Protein AF-A0A7C2FM43-F1 (afdb_monomer_lite)

pLDDT: mean 83.29, std 11.39, range [51.34, 96.69]

Structure (mmCIF, N/CA/C/O backbone):
data_AF-A0A7C2FM43-F1
#
_entry.id   AF-A0A7C2FM43-F1
#
loop_
_atom_site.group_PDB
_atom_site.id
_atom_site.type_symbol
_atom_site.label_atom_id
_atom_site.label_alt_id
_atom_site.label_comp_id
_atom_site.label_asym_id
_atom_site.label_entity_id
_atom_site.label_seq_id
_atom_site.pdbx_PDB_ins_code
_atom_site.Cartn_x
_atom_site.Cartn_y
_atom_site.Cartn_z
_atom_site.occupancy
_atom_site.B_iso_or_equiv
_atom_site.auth_seq_id
_atom_site.auth_comp_id
_atom_site.auth_asym_id
_atom_site.auth_atom_id
_atom_site.pdbx_PDB_model_num
ATOM 1 N N . VAL A 1 1 ? -23.072 4.360 20.939 1.00 60.12 1 VAL A N 1
ATOM 2 C CA . VAL A 1 1 ? -23.262 2.930 20.571 1.00 60.12 1 VAL A CA 1
ATOM 3 C C . VAL A 1 1 ? -22.678 2.559 19.194 1.00 60.12 1 VAL A C 1
ATOM 5 O O . VAL A 1 1 ? -22.007 1.542 19.118 1.00 60.12 1 VAL A O 1
ATOM 8 N N . ARG A 1 2 ? -22.824 3.358 18.116 1.00 63.25 2 ARG A N 1
ATOM 9 C CA . ARG A 1 2 ? -22.265 3.015 16.777 1.00 63.25 2 ARG A CA 1
ATOM 10 C C . ARG A 1 2 ? -20.725 3.007 16.680 1.00 63.25 2 ARG A C 1
ATOM 12 O O . ARG A 1 2 ? -20.172 2.128 16.032 1.00 63.25 2 ARG A O 1
ATOM 19 N N . LEU A 1 3 ? -20.042 3.930 17.362 1.00 73.12 3 LEU A N 1
ATOM 20 C CA . LEU A 1 3 ? -18.570 4.032 17.364 1.00 73.12 3 LEU A CA 1
ATOM 21 C C . LEU A 1 3 ? -17.876 2.834 18.031 1.00 73.12 3 LEU A C 1
ATOM 23 O O . LEU A 1 3 ? -16.838 2.388 17.560 1.00 73.12 3 LEU A O 1
ATOM 27 N N . ALA A 1 4 ? -18.473 2.280 19.090 1.00 75.81 4 ALA A N 1
ATOM 28 C CA . ALA A 1 4 ? -17.929 1.111 19.781 1.00 75.81 4 ALA A CA 1
ATOM 29 C C . ALA A 1 4 ? -17.908 -0.122 18.868 1.00 75.81 4 ALA A C 1
ATOM 31 O O . ALA A 1 4 ? -16.908 -0.822 18.809 1.00 75.81 4 ALA A O 1
ATOM 32 N N . LYS A 1 5 ? -18.980 -0.330 18.091 1.00 78.19 5 LYS A N 1
ATOM 33 C CA . LYS A 1 5 ? -19.084 -1.449 17.148 1.00 78.19 5 LYS A CA 1
ATOM 34 C C . LYS A 1 5 ? -18.085 -1.330 15.991 1.00 78.19 5 LYS A C 1
ATOM 36 O O . LYS A 1 5 ? -17.531 -2.328 15.560 1.00 78.19 5 LYS A O 1
ATOM 41 N N . PHE A 1 6 ? -17.835 -0.107 15.516 1.00 79.88 6 PHE A N 1
ATOM 42 C CA . PHE A 1 6 ? -16.822 0.160 14.491 1.00 79.88 6 PHE A CA 1
ATOM 43 C C . PHE A 1 6 ? -15.395 -0.067 15.008 1.00 79.88 6 PHE A C 1
ATOM 45 O O . PHE A 1 6 ? -14.581 -0.674 14.321 1.00 79.88 6 PHE A O 1
ATOM 52 N N . ASN A 1 7 ? -15.101 0.379 16.232 1.00 79.69 7 ASN A N 1
ATOM 53 C CA . ASN A 1 7 ? -13.806 0.129 16.860 1.00 79.69 7 ASN A CA 1
ATOM 54 C C . ASN A 1 7 ? -13.567 -1.365 17.105 1.00 79.69 7 ASN A C 1
ATOM 56 O O . ASN A 1 7 ? -12.476 -1.836 16.820 1.00 79.69 7 ASN A O 1
ATOM 60 N N . ASP A 1 8 ? -14.571 -2.106 17.581 1.00 82.62 8 ASP A N 1
ATOM 61 C CA . ASP A 1 8 ? -14.469 -3.552 17.831 1.00 82.62 8 ASP A CA 1
ATOM 62 C C . ASP A 1 8 ? -14.221 -4.343 16.532 1.00 82.62 8 ASP A C 1
ATOM 64 O O . ASP A 1 8 ? -13.382 -5.243 16.471 1.00 82.62 8 ASP A O 1
ATOM 68 N N . GLU A 1 9 ? -14.878 -3.925 15.448 1.00 83.25 9 GLU A N 1
ATOM 69 C CA . GLU A 1 9 ? -14.663 -4.468 14.106 1.00 83.25 9 GLU A CA 1
ATOM 70 C C . GLU A 1 9 ? -13.234 -4.204 13.604 1.00 83.25 9 GLU A C 1
ATOM 72 O O . GLU A 1 9 ? -12.573 -5.107 13.092 1.00 83.25 9 GLU A O 1
ATOM 77 N N . LEU A 1 10 ? -12.720 -2.983 13.783 1.00 82.12 10 LEU A N 1
ATOM 78 C CA . LEU A 1 10 ? -11.334 -2.652 13.443 1.00 82.12 10 LEU A CA 1
ATOM 79 C C . LEU A 1 10 ? -10.322 -3.407 14.307 1.00 82.12 10 LEU A C 1
ATOM 81 O O . LEU A 1 10 ? -9.249 -3.761 13.820 1.00 82.12 10 LEU A O 1
ATOM 85 N N . ASP A 1 11 ? -10.648 -3.687 15.563 1.00 81.12 11 ASP A N 1
ATOM 86 C CA . ASP A 1 11 ? -9.752 -4.401 16.467 1.00 81.12 11 ASP A CA 1
ATOM 87 C C . ASP A 1 11 ? -9.656 -5.897 16.127 1.00 81.12 11 ASP A C 1
ATOM 89 O O . ASP A 1 11 ? -8.586 -6.494 16.279 1.00 81.12 11 ASP A O 1
ATOM 93 N N . ARG A 1 12 ? -10.742 -6.494 15.613 1.00 83.38 12 ARG A N 1
ATOM 94 C CA . ARG A 1 12 ? -10.770 -7.889 15.136 1.00 83.38 12 ARG A CA 1
ATOM 95 C C . ARG A 1 12 ? -10.252 -8.045 13.705 1.00 83.38 12 ARG A C 1
ATOM 97 O O . ARG A 1 12 ? -9.470 -8.954 13.443 1.00 83.38 12 ARG A O 1
ATOM 104 N N . ASN A 1 13 ? -10.657 -7.160 12.793 1.00 91.06 13 ASN A N 1
ATOM 105 C CA . ASN A 1 13 ? -10.468 -7.328 11.346 1.00 91.06 13 ASN A CA 1
ATOM 106 C C . ASN A 1 13 ? -9.527 -6.290 10.707 1.00 91.06 13 ASN A C 1
ATOM 108 O O . ASN A 1 13 ? -9.186 -6.409 9.528 1.00 91.06 13 ASN A O 1
ATOM 112 N N . GLY A 1 14 ? -9.038 -5.302 11.465 1.00 88.69 14 GLY A N 1
ATOM 113 C CA . GLY A 1 14 ? -8.168 -4.226 10.967 1.00 88.69 14 GLY A CA 1
ATOM 114 C C . GLY A 1 14 ? -6.897 -4.720 10.280 1.00 88.69 14 GLY A C 1
ATOM 115 O O . GLY A 1 14 ? -6.440 -4.107 9.318 1.00 88.69 14 GLY A O 1
ATOM 116 N N . ALA A 1 15 ? -6.366 -5.869 10.706 1.00 92.94 15 ALA A N 1
ATOM 117 C CA . ALA A 1 15 ? -5.244 -6.514 10.037 1.00 92.94 15 ALA A CA 1
ATOM 118 C C . ALA A 1 15 ? -5.552 -6.897 8.580 1.00 92.94 15 ALA A C 1
ATOM 120 O O . ALA A 1 15 ? -4.779 -6.591 7.672 1.00 92.94 15 ALA A O 1
ATOM 121 N N . GLY A 1 16 ? -6.694 -7.557 8.368 1.00 93.25 16 GLY A N 1
ATOM 122 C CA . GLY A 1 16 ? -7.139 -8.005 7.051 1.00 93.25 16 GLY A CA 1
ATOM 123 C C . GLY A 1 16 ? -7.453 -6.829 6.134 1.00 93.25 16 GLY A C 1
ATOM 124 O O . GLY A 1 16 ? -7.011 -6.816 4.988 1.00 93.25 16 GLY A O 1
ATOM 125 N N . TYR A 1 17 ? -8.126 -5.799 6.659 1.00 91.25 17 TYR A N 1
ATOM 126 C CA . TYR A 1 17 ? -8.409 -4.579 5.900 1.00 91.25 17 TYR A CA 1
ATOM 127 C C . TYR A 1 17 ? -7.129 -3.865 5.451 1.00 91.25 17 TYR A C 1
ATOM 129 O O . TYR A 1 17 ? -7.014 -3.497 4.281 1.00 91.25 17 TYR A O 1
ATOM 137 N N . LEU A 1 18 ? -6.142 -3.717 6.343 1.00 92.56 18 LEU A N 1
ATOM 138 C CA . LEU A 1 18 ? -4.863 -3.093 5.997 1.00 92.56 18 LEU A CA 1
ATOM 139 C C . LEU A 1 18 ? -4.083 -3.907 4.962 1.00 92.56 18 LEU A C 1
ATOM 141 O O . LEU A 1 18 ? -3.554 -3.327 4.019 1.00 92.56 18 LEU A O 1
ATOM 145 N N . LEU A 1 19 ? -4.016 -5.233 5.101 1.00 93.44 19 LEU A N 1
ATOM 146 C CA . LEU A 1 19 ? -3.341 -6.086 4.118 1.00 93.44 19 LEU A CA 1
ATOM 147 C C . LEU A 1 19 ? -4.009 -6.018 2.747 1.00 93.44 19 LEU A C 1
ATOM 149 O O . LEU A 1 19 ? -3.321 -5.852 1.745 1.00 93.44 19 LEU A O 1
ATOM 153 N N . PHE A 1 20 ? -5.340 -6.082 2.699 1.00 92.19 20 PHE A N 1
ATOM 154 C CA . PHE A 1 20 ? -6.095 -5.985 1.453 1.00 92.19 20 PHE A CA 1
ATOM 155 C C . PHE A 1 20 ? -5.809 -4.672 0.716 1.00 92.19 20 PHE A C 1
ATOM 157 O O . PHE A 1 20 ? -5.461 -4.687 -0.464 1.00 92.19 20 PHE A O 1
ATOM 164 N N . MET A 1 21 ? -5.869 -3.541 1.428 1.00 90.44 21 MET A N 1
ATOM 165 C CA . MET A 1 21 ? -5.551 -2.229 0.853 1.00 90.44 21 MET A CA 1
ATOM 166 C C . MET A 1 21 ? -4.083 -2.101 0.423 1.00 90.44 21 MET A C 1
ATOM 168 O O . MET A 1 21 ? -3.786 -1.312 -0.465 1.00 90.44 21 MET A O 1
ATOM 172 N N . ARG A 1 22 ? -3.158 -2.845 1.045 1.00 90.12 22 ARG A N 1
ATOM 173 C CA . ARG A 1 22 ? -1.726 -2.830 0.695 1.00 90.12 22 ARG A CA 1
ATOM 174 C C . ARG A 1 22 ? -1.396 -3.723 -0.498 1.00 90.12 22 ARG A C 1
ATOM 176 O O . ARG A 1 22 ? -0.501 -3.388 -1.264 1.00 90.12 22 ARG A O 1
ATOM 183 N N . PHE A 1 23 ? -2.108 -4.833 -0.667 1.00 89.50 23 PHE A N 1
ATOM 184 C CA . PHE A 1 23 ? -1.923 -5.725 -1.812 1.00 89.50 23 PHE A CA 1
ATOM 185 C C . PHE A 1 23 ? -2.602 -5.212 -3.078 1.00 89.50 23 PHE A C 1
ATOM 187 O O . PHE A 1 23 ? -2.117 -5.480 -4.174 1.00 89.50 23 PHE A O 1
ATOM 194 N N . ILE A 1 24 ? -3.700 -4.466 -2.942 1.00 86.50 24 ILE A N 1
ATOM 195 C CA . ILE A 1 24 ? -4.387 -3.833 -4.065 1.00 86.50 24 ILE A CA 1
ATOM 196 C C . ILE A 1 24 ? -3.864 -2.397 -4.226 1.00 86.50 24 ILE A C 1
ATOM 198 O O . ILE A 1 24 ? -4.243 -1.525 -3.443 1.00 86.50 24 ILE A O 1
ATOM 202 N N . PRO A 1 25 ? -3.054 -2.090 -5.258 1.00 76.06 25 PRO A N 1
ATOM 203 C CA . PRO A 1 25 ? -2.394 -0.791 -5.417 1.00 76.06 25 PRO A CA 1
ATOM 204 C C . PRO A 1 25 ? -3.335 0.310 -5.947 1.00 76.06 25 PRO A C 1
ATOM 206 O O . PRO A 1 25 ? -2.905 1.215 -6.655 1.00 76.06 25 PRO A O 1
ATOM 209 N N . LEU A 1 26 ? -4.634 0.231 -5.643 1.00 84.38 26 LEU A N 1
ATOM 210 C CA . LEU A 1 26 ? -5.623 1.234 -6.050 1.00 84.38 26 LEU A CA 1
ATOM 211 C C . LEU A 1 26 ? -5.560 2.491 -5.180 1.00 84.38 26 LEU A C 1
ATOM 213 O O . LEU A 1 26 ? -5.911 3.576 -5.640 1.00 84.38 26 LEU A O 1
ATOM 217 N N . PHE A 1 27 ? -5.135 2.350 -3.923 1.00 82.00 27 PHE A N 1
ATOM 218 C CA . PHE A 1 27 ? -5.121 3.447 -2.965 1.00 82.00 27 PHE A CA 1
ATOM 219 C C . PHE A 1 27 ? -3.704 3.985 -2.743 1.00 82.00 27 PHE A C 1
ATOM 221 O O . PHE A 1 27 ? -2.765 3.204 -2.570 1.00 82.00 27 PHE A O 1
ATOM 228 N N . PRO A 1 28 ? -3.528 5.315 -2.673 1.00 88.00 28 PRO A N 1
ATOM 229 C CA . PRO A 1 28 ? -2.248 5.908 -2.316 1.00 88.00 28 PRO A CA 1
ATOM 230 C C . PRO A 1 28 ? -1.804 5.503 -0.906 1.00 88.00 28 PRO A C 1
ATOM 232 O O . PRO A 1 28 ? -2.585 5.549 0.046 1.00 88.00 28 PRO A O 1
ATOM 235 N N . PHE A 1 29 ? -0.515 5.197 -0.742 1.00 88.62 29 PHE A N 1
ATOM 236 C CA . PHE A 1 29 ? 0.040 4.733 0.535 1.00 88.62 29 PHE A CA 1
ATOM 237 C C . PHE A 1 29 ? -0.143 5.746 1.679 1.00 88.62 29 PHE A C 1
ATOM 239 O O . PHE A 1 29 ? -0.427 5.367 2.816 1.00 88.62 29 PHE A O 1
ATOM 246 N N . PHE A 1 30 ? -0.032 7.047 1.381 1.00 90.44 30 PHE A N 1
ATOM 247 C CA . PHE A 1 30 ? -0.228 8.105 2.376 1.00 90.44 30 PHE A CA 1
ATOM 248 C C . PHE A 1 30 ? -1.664 8.126 2.917 1.00 90.44 30 PHE A C 1
ATOM 250 O O . PHE A 1 30 ? -1.865 8.386 4.101 1.00 90.44 30 PHE A O 1
ATOM 257 N N . LEU A 1 31 ? -2.651 7.819 2.067 1.00 92.12 31 LEU A N 1
ATOM 258 C CA . LEU A 1 31 ? -4.061 7.846 2.438 1.00 92.12 31 LEU A CA 1
ATOM 259 C C . LEU A 1 31 ? -4.373 6.715 3.418 1.00 92.12 31 LEU A C 1
ATOM 261 O O . LEU A 1 31 ? -5.009 6.948 4.441 1.00 92.12 31 LEU A O 1
ATOM 265 N N . ILE A 1 32 ? -3.841 5.516 3.158 1.00 92.06 32 ILE A N 1
ATOM 266 C CA . ILE A 1 32 ? -3.965 4.363 4.061 1.00 92.06 32 ILE A CA 1
ATOM 267 C C . ILE A 1 32 ? -3.370 4.698 5.437 1.00 92.06 32 ILE A C 1
ATOM 269 O O . ILE A 1 32 ? -3.988 4.416 6.462 1.00 92.06 32 ILE A O 1
ATOM 273 N N . ASN A 1 33 ? -2.196 5.335 5.474 1.00 92.62 33 ASN A N 1
ATOM 274 C CA . ASN A 1 33 ? -1.546 5.717 6.730 1.00 92.62 33 ASN A CA 1
ATOM 275 C C . ASN A 1 33 ? -2.326 6.797 7.491 1.00 92.62 33 ASN A C 1
ATOM 277 O O . ASN A 1 33 ? -2.441 6.710 8.711 1.00 92.62 33 ASN A O 1
ATOM 281 N N . LEU A 1 34 ? -2.886 7.784 6.784 1.00 92.88 34 LEU A N 1
ATOM 282 C CA . LEU A 1 34 ? -3.733 8.807 7.392 1.00 92.88 34 LEU A CA 1
ATOM 283 C C . LEU A 1 34 ? -4.987 8.176 8.006 1.00 92.88 34 LEU A C 1
ATOM 285 O O . LEU A 1 34 ? -5.287 8.422 9.170 1.00 92.88 34 LEU A O 1
ATOM 289 N N . CYS A 1 35 ? -5.679 7.310 7.260 1.00 90.19 35 CYS A N 1
ATOM 290 C CA . CYS A 1 35 ? -6.838 6.581 7.768 1.00 90.19 35 CYS A CA 1
ATOM 291 C C . CYS A 1 35 ? -6.475 5.724 8.985 1.00 90.19 35 CYS A C 1
ATOM 293 O O . CYS A 1 35 ? -7.188 5.764 9.981 1.00 90.19 35 CYS A O 1
ATOM 295 N N . ALA A 1 36 ? -5.351 5.004 8.945 1.00 90.94 36 ALA A N 1
ATOM 296 C CA . ALA A 1 36 ? -4.886 4.216 10.081 1.00 90.94 36 ALA A CA 1
ATOM 297 C C . ALA A 1 36 ? -4.628 5.096 11.318 1.00 90.94 36 ALA A C 1
ATOM 299 O O . ALA A 1 36 ? -5.085 4.750 12.405 1.00 90.94 36 ALA A O 1
ATOM 300 N N . GLY A 1 37 ? -3.982 6.255 11.148 1.00 90.06 37 GLY A N 1
ATOM 301 C CA . GLY A 1 37 ? -3.718 7.211 12.231 1.00 90.06 37 GLY A CA 1
ATOM 302 C C . GLY A 1 37 ? -4.970 7.878 12.812 1.00 90.06 37 GLY A C 1
ATOM 303 O O . GLY A 1 37 ? -4.948 8.322 13.955 1.00 90.06 37 GLY A O 1
ATOM 304 N N . LEU A 1 38 ? -6.070 7.913 12.056 1.00 90.44 38 LEU A N 1
ATOM 305 C CA . LEU A 1 38 ? -7.373 8.413 12.507 1.00 90.44 38 LEU A CA 1
ATOM 306 C C . LEU A 1 38 ? -8.249 7.326 13.161 1.00 90.44 38 LEU A C 1
ATOM 308 O O . LEU A 1 38 ? -9.360 7.617 13.603 1.00 90.44 38 LEU A O 1
ATOM 312 N N . THR A 1 39 ? -7.778 6.077 13.224 1.00 88.81 39 THR A N 1
ATOM 313 C CA . TH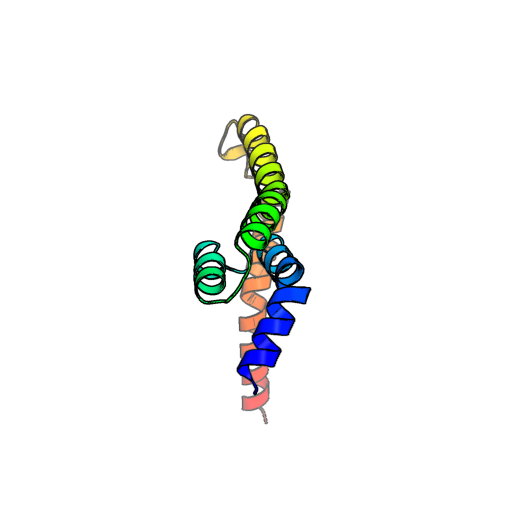R A 1 39 ? -8.508 4.940 13.809 1.00 88.81 39 THR A CA 1
ATOM 314 C C . THR A 1 39 ? -7.836 4.416 15.078 1.00 88.81 39 THR A C 1
ATOM 316 O O . THR A 1 39 ? -6.653 4.643 15.304 1.00 88.81 39 THR A O 1
ATOM 319 N N . ASN A 1 40 ? -8.563 3.644 15.894 1.00 86.94 40 ASN A N 1
ATOM 320 C CA . ASN A 1 40 ? -8.023 3.001 17.106 1.00 86.94 40 ASN A CA 1
ATOM 321 C C . ASN A 1 40 ? -7.195 1.733 16.814 1.00 86.94 40 ASN A C 1
ATOM 323 O O . ASN A 1 40 ? -7.166 0.795 17.609 1.00 86.94 40 ASN A O 1
ATOM 327 N N . LEU A 1 41 ? -6.539 1.671 15.656 1.00 89.00 41 LEU A N 1
ATOM 328 C CA . LEU A 1 41 ? -5.792 0.495 15.228 1.00 89.00 41 LEU A CA 1
ATOM 329 C C . LEU A 1 41 ? -4.527 0.334 16.078 1.00 89.00 41 LEU A C 1
ATOM 331 O O . LEU A 1 41 ? -3.716 1.250 16.212 1.00 89.00 41 LEU A O 1
ATOM 335 N N . LYS A 1 42 ? -4.325 -0.862 16.639 1.00 91.69 42 LYS A N 1
ATOM 336 C CA . LYS A 1 42 ? -3.130 -1.165 17.439 1.00 91.69 42 LYS A CA 1
ATOM 337 C C . LYS A 1 42 ? -1.868 -0.963 16.601 1.00 91.69 42 LYS A C 1
ATOM 339 O O . LYS A 1 42 ? -1.740 -1.535 15.517 1.00 91.69 42 LYS A O 1
ATOM 344 N N . LEU A 1 43 ? -0.885 -0.250 17.156 1.00 92.50 43 LEU A N 1
ATOM 345 C CA . LEU A 1 43 ? 0.395 0.014 16.487 1.00 92.50 43 LEU A CA 1
ATOM 346 C C . LEU A 1 43 ? 1.079 -1.276 16.011 1.00 92.50 43 LEU A C 1
ATOM 348 O O . LEU A 1 43 ? 1.607 -1.328 14.906 1.00 92.50 43 LEU A O 1
ATOM 352 N N . ARG A 1 44 ? 1.021 -2.346 16.814 1.00 94.12 44 ARG A N 1
ATOM 353 C CA . ARG A 1 44 ? 1.561 -3.659 16.427 1.00 94.12 44 ARG A CA 1
ATOM 354 C C . ARG A 1 44 ? 0.914 -4.179 15.145 1.00 94.12 44 ARG A C 1
ATOM 356 O O . ARG A 1 44 ? 1.636 -4.615 14.255 1.00 94.12 44 ARG A O 1
ATOM 363 N N . THR A 1 45 ? -0.415 -4.089 15.041 1.00 93.88 45 THR A N 1
ATOM 364 C CA . THR A 1 45 ? -1.168 -4.490 13.846 1.00 93.88 45 THR A CA 1
ATOM 365 C C . THR A 1 45 ? -0.754 -3.678 12.632 1.00 93.88 45 THR A C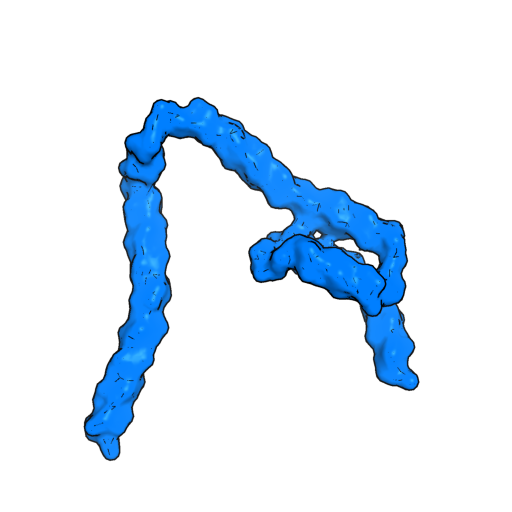 1
ATOM 367 O O . THR A 1 45 ? -0.482 -4.244 11.577 1.00 93.88 45 THR A O 1
ATOM 370 N N . PHE A 1 46 ? -0.625 -2.362 12.787 1.00 94.12 46 PHE A N 1
ATOM 371 C CA . PHE A 1 46 ? -0.133 -1.495 11.723 1.00 94.12 46 PHE A CA 1
ATOM 372 C C . PHE A 1 46 ? 1.283 -1.881 11.265 1.00 94.12 46 PHE A C 1
ATOM 374 O O . PHE A 1 46 ? 1.520 -2.015 10.067 1.00 94.12 46 PHE A O 1
ATOM 381 N N . LEU A 1 47 ? 2.218 -2.110 12.191 1.00 95.50 47 LEU A N 1
ATOM 382 C CA . LEU A 1 47 ? 3.614 -2.415 11.863 1.00 95.50 47 LEU A CA 1
ATOM 383 C C . LEU A 1 47 ? 3.762 -3.726 11.085 1.00 95.50 47 LEU A C 1
ATOM 385 O O . LEU A 1 47 ? 4.368 -3.732 10.014 1.00 95.50 47 LEU A O 1
ATOM 389 N N . TRP A 1 48 ? 3.196 -4.829 11.587 1.00 96.69 48 TRP A N 1
ATOM 390 C CA . TRP A 1 48 ? 3.388 -6.126 10.934 1.00 96.69 48 TRP A CA 1
ATOM 391 C C . TRP A 1 48 ? 2.652 -6.200 9.591 1.00 96.69 48 TRP A C 1
ATOM 393 O O . TRP A 1 48 ? 3.208 -6.718 8.624 1.00 96.69 48 TRP A O 1
ATOM 403 N N . THR A 1 49 ? 1.444 -5.631 9.489 1.00 94.94 49 THR A N 1
ATOM 404 C CA . THR A 1 49 ? 0.706 -5.598 8.212 1.00 94.94 49 THR A CA 1
ATOM 405 C C . THR A 1 49 ? 1.398 -4.725 7.178 1.00 94.94 49 THR A C 1
ATOM 407 O O . THR A 1 49 ? 1.358 -5.037 5.993 1.00 94.94 49 THR A O 1
ATOM 410 N N . THR A 1 50 ? 2.068 -3.655 7.607 1.00 94.00 50 THR A N 1
ATOM 411 C CA . THR A 1 50 ? 2.893 -2.824 6.725 1.00 94.00 50 THR A CA 1
ATOM 412 C C . THR A 1 50 ? 4.105 -3.596 6.227 1.00 94.00 50 THR A C 1
ATOM 414 O O . THR A 1 50 ? 4.340 -3.6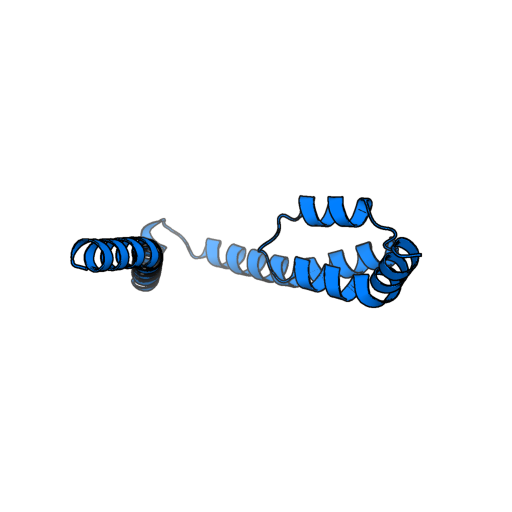26 5.022 1.00 94.00 50 THR A O 1
ATOM 417 N N . ALA A 1 51 ? 4.834 -4.261 7.127 1.00 95.00 51 ALA A N 1
ATOM 418 C CA . ALA A 1 51 ? 5.994 -5.065 6.762 1.00 95.00 51 ALA A CA 1
ATOM 419 C C . ALA A 1 51 ? 5.618 -6.156 5.749 1.00 95.00 51 ALA A C 1
ATOM 421 O O . ALA A 1 51 ? 6.213 -6.226 4.681 1.00 95.00 51 ALA A O 1
ATOM 422 N N . VAL A 1 52 ? 4.578 -6.944 6.038 1.00 96.00 52 VAL A N 1
ATOM 423 C CA . VAL A 1 52 ? 4.097 -8.008 5.141 1.00 96.00 52 VAL A CA 1
ATOM 424 C C . VAL A 1 52 ? 3.520 -7.436 3.843 1.00 96.00 52 VAL A C 1
ATOM 426 O O . VAL A 1 52 ? 3.801 -7.953 2.767 1.00 96.00 52 VAL A O 1
ATOM 429 N N . GLY A 1 53 ? 2.742 -6.356 3.928 1.00 92.69 53 GLY A N 1
ATOM 430 C CA . GLY A 1 53 ? 2.066 -5.739 2.787 1.00 92.69 53 GLY A CA 1
ATOM 431 C C . GLY A 1 53 ? 3.012 -5.155 1.737 1.00 92.69 53 GLY A C 1
ATOM 432 O O . GLY A 1 53 ? 2.680 -5.150 0.557 1.00 92.69 53 GLY A O 1
ATOM 433 N N . ILE A 1 54 ? 4.192 -4.683 2.147 1.00 92.88 54 ILE A N 1
ATOM 434 C CA . ILE A 1 54 ? 5.190 -4.098 1.239 1.00 92.88 54 ILE A CA 1
ATOM 435 C C . ILE A 1 54 ? 5.959 -5.176 0.461 1.00 92.88 54 ILE A C 1
ATOM 437 O O . ILE A 1 54 ? 6.343 -4.931 -0.683 1.00 92.88 54 ILE A O 1
ATOM 441 N N . LEU A 1 55 ? 6.158 -6.370 1.037 1.00 93.88 55 LEU A N 1
ATOM 442 C CA . LEU A 1 55 ? 7.027 -7.404 0.461 1.00 93.88 55 LEU A CA 1
ATOM 443 C C . LEU A 1 55 ? 6.692 -7.766 -0.995 1.00 93.88 55 LEU A C 1
ATOM 445 O O . LEU A 1 55 ? 7.618 -7.748 -1.807 1.00 93.88 55 LEU A O 1
ATOM 449 N N . PRO A 1 56 ? 5.431 -8.056 -1.383 1.00 88.75 56 PRO A N 1
ATOM 450 C CA . PRO A 1 56 ? 5.128 -8.424 -2.765 1.00 88.75 56 PRO A CA 1
ATOM 451 C C . PRO A 1 56 ? 5.471 -7.304 -3.747 1.00 88.75 56 PRO A C 1
ATOM 453 O O . PRO A 1 56 ? 6.096 -7.556 -4.774 1.00 88.75 56 PRO A O 1
ATOM 456 N N . GLY A 1 57 ? 5.127 -6.059 -3.398 1.00 85.75 57 GLY A N 1
ATOM 457 C CA . GLY A 1 57 ? 5.458 -4.885 -4.201 1.00 85.75 57 GLY A CA 1
ATOM 458 C C . GLY A 1 57 ? 6.968 -4.720 -4.344 1.00 85.75 57 GLY A C 1
ATOM 459 O O . GLY A 1 57 ? 7.466 -4.598 -5.458 1.00 85.75 57 GLY A O 1
ATOM 460 N N . SER A 1 58 ? 7.711 -4.794 -3.237 1.00 89.12 58 SER A N 1
ATOM 461 C CA . SER A 1 58 ? 9.174 -4.725 -3.255 1.00 89.12 58 SER A CA 1
ATOM 462 C C . SER A 1 58 ? 9.803 -5.823 -4.108 1.00 89.12 58 SER A C 1
ATOM 464 O O . SER A 1 58 ? 10.698 -5.519 -4.887 1.00 89.12 58 SER A O 1
ATOM 466 N N . LEU A 1 59 ? 9.322 -7.067 -4.031 1.00 91.81 59 LEU A N 1
ATOM 467 C CA . LEU A 1 59 ? 9.818 -8.165 -4.866 1.00 91.81 59 LEU A CA 1
ATOM 468 C C . LEU A 1 59 ? 9.586 -7.892 -6.355 1.00 91.81 59 LEU A C 1
ATOM 470 O O . LEU A 1 59 ? 10.512 -8.049 -7.149 1.00 91.81 59 LEU A O 1
ATOM 474 N N . VAL A 1 60 ? 8.385 -7.437 -6.726 1.00 87.25 60 VAL A N 1
ATOM 475 C CA . VAL A 1 60 ? 8.060 -7.057 -8.110 1.00 87.25 60 VAL A CA 1
ATOM 476 C C . VAL A 1 60 ? 8.959 -5.912 -8.579 1.00 87.25 60 VAL A C 1
ATOM 478 O O . VAL A 1 60 ? 9.545 -6.008 -9.653 1.00 87.25 60 VAL A O 1
ATOM 481 N N . PHE A 1 61 ? 9.137 -4.864 -7.769 1.00 84.00 61 PHE A N 1
ATOM 482 C CA . PHE A 1 61 ? 9.997 -3.727 -8.108 1.00 84.00 61 PHE A CA 1
ATOM 483 C C . PHE A 1 61 ? 11.474 -4.108 -8.218 1.00 84.00 61 PHE A C 1
ATOM 485 O O . PHE A 1 61 ? 12.146 -3.664 -9.143 1.00 84.00 61 PHE A O 1
ATOM 492 N N . THR A 1 62 ? 11.999 -4.937 -7.316 1.00 90.25 62 THR A N 1
ATOM 493 C CA . THR A 1 62 ? 13.389 -5.406 -7.384 1.00 90.25 62 THR A CA 1
ATOM 494 C C . THR A 1 62 ? 13.607 -6.326 -8.584 1.00 90.25 62 THR A C 1
ATOM 496 O O . THR A 1 62 ? 14.633 -6.219 -9.254 1.00 90.25 62 THR A O 1
ATOM 499 N N . TYR A 1 63 ? 12.642 -7.193 -8.905 1.00 84.75 63 TYR A N 1
ATOM 500 C CA . TYR A 1 63 ? 12.695 -8.042 -10.095 1.00 84.75 63 TYR A CA 1
ATOM 501 C C . TYR A 1 63 ? 12.633 -7.218 -11.389 1.00 84.75 63 TYR A C 1
ATOM 503 O O . TYR A 1 63 ? 13.470 -7.403 -12.272 1.00 84.75 63 TYR A O 1
ATOM 511 N N . ALA A 1 64 ? 11.722 -6.246 -11.465 1.00 82.06 64 ALA A N 1
ATOM 512 C CA . ALA A 1 64 ? 11.661 -5.289 -12.566 1.00 82.06 64 ALA A CA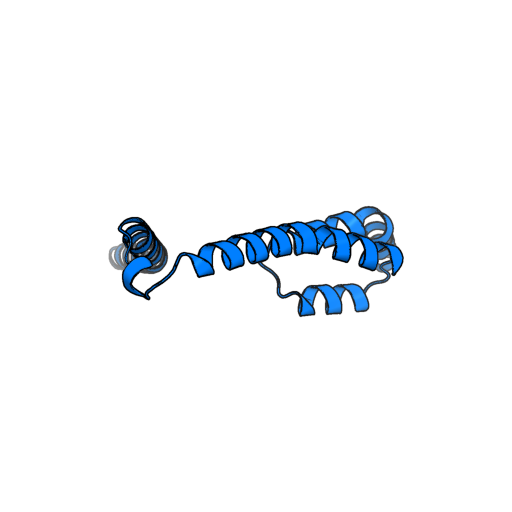 1
ATOM 513 C C . ALA A 1 64 ? 12.970 -4.488 -12.677 1.00 82.06 64 ALA A C 1
ATOM 515 O O . ALA A 1 64 ? 13.529 -4.361 -13.759 1.00 82.06 64 ALA A O 1
ATOM 516 N N . GLY A 1 65 ? 13.526 -4.029 -11.551 1.00 82.06 65 GLY A N 1
ATOM 517 C CA . GLY A 1 65 ? 14.821 -3.349 -11.489 1.00 82.06 65 GLY A CA 1
ATOM 518 C C . GLY A 1 65 ? 15.983 -4.199 -12.008 1.00 82.06 65 GLY A C 1
ATOM 519 O O . GLY A 1 65 ? 16.875 -3.682 -12.677 1.00 82.06 65 GLY A O 1
ATOM 520 N N . ARG A 1 66 ? 15.960 -5.515 -11.767 1.00 79.31 66 ARG A N 1
ATOM 521 C CA . ARG A 1 66 ? 16.926 -6.452 -12.356 1.00 79.31 66 ARG A CA 1
ATOM 522 C C . ARG A 1 66 ? 16.778 -6.534 -13.878 1.00 79.31 66 ARG A C 1
ATOM 524 O O . ARG A 1 66 ? 17.795 -6.552 -14.560 1.00 79.31 66 ARG A O 1
ATOM 531 N N . GLN A 1 67 ? 15.552 -6.552 -14.397 1.00 70.06 67 GLN A N 1
ATOM 532 C CA . GLN A 1 67 ? 15.284 -6.567 -15.842 1.00 70.06 67 GLN A CA 1
ATOM 533 C C . GLN A 1 67 ? 15.615 -5.242 -16.530 1.00 70.06 67 GLN A C 1
ATOM 535 O O . GLN A 1 67 ? 16.004 -5.249 -17.691 1.00 70.06 67 GLN A O 1
ATOM 540 N N . ILE A 1 68 ? 15.574 -4.113 -15.816 1.00 66.94 68 ILE A N 1
ATOM 541 C CA . ILE A 1 68 ? 16.013 -2.817 -16.358 1.00 66.94 68 ILE A CA 1
ATOM 542 C C . ILE A 1 68 ? 17.487 -2.856 -16.801 1.00 66.94 68 ILE A C 1
ATOM 544 O O . ILE A 1 68 ? 17.844 -2.164 -17.746 1.00 66.94 68 ILE A O 1
ATOM 548 N N . ARG A 1 69 ? 18.339 -3.701 -16.198 1.00 60.09 69 ARG A N 1
ATOM 549 C CA . ARG A 1 69 ? 19.727 -3.902 -16.664 1.00 60.09 69 ARG A CA 1
ATOM 550 C C . ARG A 1 69 ? 19.839 -4.614 -18.019 1.00 60.09 69 ARG A C 1
ATOM 552 O O . ARG A 1 69 ? 20.887 -4.508 -18.644 1.00 60.09 69 ARG A O 1
ATOM 559 N N . GLU A 1 70 ? 18.808 -5.336 -18.456 1.00 58.44 70 GLU A N 1
ATOM 560 C CA . GLU A 1 70 ? 18.754 -5.950 -19.791 1.00 58.44 70 GLU A CA 1
ATOM 561 C C . GLU A 1 70 ? 18.197 -4.988 -20.851 1.00 58.44 70 GLU A C 1
ATOM 563 O O . GLU A 1 70 ? 18.425 -5.203 -22.039 1.00 58.44 70 GLU A O 1
ATOM 568 N N . ILE A 1 71 ? 17.550 -3.890 -20.436 1.00 54.91 71 ILE A N 1
ATOM 569 C CA . ILE A 1 71 ? 17.113 -2.802 -21.318 1.00 54.91 71 ILE A CA 1
ATOM 570 C C . ILE A 1 71 ? 18.346 -1.945 -21.651 1.00 54.91 71 ILE A C 1
ATOM 572 O O . ILE A 1 71 ? 18.632 -0.950 -20.987 1.00 54.91 71 ILE A O 1
ATOM 576 N N . ASN A 1 72 ? 19.116 -2.349 -22.665 1.00 59.16 72 ASN A N 1
ATOM 577 C CA . ASN A 1 72 ? 20.332 -1.637 -23.088 1.00 59.16 72 ASN A CA 1
ATOM 578 C C . ASN A 1 72 ? 20.028 -0.459 -24.035 1.00 59.16 72 ASN A C 1
ATOM 580 O O . ASN A 1 72 ? 20.910 0.348 -24.329 1.00 59.16 72 ASN A O 1
ATOM 584 N N . SER A 1 73 ? 18.779 -0.322 -24.492 1.00 58.72 73 SER A N 1
ATOM 585 C CA . SER A 1 73 ? 18.309 0.803 -25.303 1.00 58.72 73 SER A CA 1
ATOM 586 C C . SER A 1 73 ? 16.798 1.013 -25.153 1.00 58.72 73 SER A C 1
ATOM 588 O O . SER A 1 73 ? 16.045 0.058 -24.980 1.00 58.72 73 SER A O 1
ATOM 590 N N . LEU A 1 74 ? 16.323 2.257 -25.316 1.00 54.38 74 LEU A N 1
ATOM 591 C CA . LEU A 1 74 ? 14.893 2.579 -25.487 1.00 54.38 74 LEU A CA 1
ATOM 592 C C . LEU A 1 74 ? 14.249 1.788 -26.652 1.00 54.38 74 LEU A C 1
ATOM 594 O O . LEU A 1 74 ? 13.031 1.623 -26.683 1.00 54.38 74 LEU A O 1
ATOM 598 N N . GLY A 1 75 ? 15.064 1.265 -27.577 1.00 58.50 75 GLY A N 1
ATOM 599 C CA . GLY A 1 75 ? 14.647 0.360 -28.651 1.00 58.50 75 GLY A CA 1
ATOM 600 C C . GLY A 1 75 ? 14.205 -1.036 -28.190 1.00 58.50 75 GLY A C 1
ATOM 601 O O . GLY A 1 75 ? 13.337 -1.615 -28.835 1.00 58.50 75 GLY A O 1
ATOM 602 N N . ASP A 1 76 ? 14.691 -1.544 -27.050 1.00 59.41 76 ASP A N 1
ATOM 603 C CA . ASP A 1 76 ? 14.273 -2.853 -26.502 1.00 59.41 76 ASP A CA 1
ATOM 604 C C . ASP A 1 76 ? 12.884 -2.805 -25.852 1.00 59.41 76 ASP A C 1
ATOM 606 O O . ASP A 1 76 ? 12.276 -3.831 -25.561 1.00 59.41 76 ASP A O 1
ATOM 610 N N . ILE A 1 77 ? 12.347 -1.603 -25.632 1.00 59.12 77 ILE A N 1
ATOM 611 C CA . ILE A 1 77 ? 10.978 -1.396 -25.150 1.00 59.12 77 ILE A CA 1
ATOM 612 C C . ILE A 1 77 ? 9.995 -1.448 -26.333 1.00 59.12 77 ILE A C 1
ATOM 614 O O . ILE A 1 77 ? 8.804 -1.665 -26.143 1.00 59.12 77 ILE A O 1
ATOM 618 N N . MET A 1 78 ? 10.470 -1.327 -27.577 1.00 62.78 78 MET A N 1
ATOM 619 C CA . MET A 1 78 ? 9.648 -1.393 -28.792 1.00 62.78 78 MET A CA 1
ATOM 620 C C . MET A 1 78 ? 9.408 -2.849 -29.228 1.00 62.78 78 MET A C 1
ATOM 622 O O . MET A 1 78 ? 9.528 -3.199 -30.401 1.00 62.78 78 MET A O 1
ATOM 626 N N . THR A 1 79 ? 9.081 -3.728 -28.281 1.00 72.31 79 THR A N 1
ATOM 627 C CA . THR A 1 79 ? 8.731 -5.117 -28.595 1.00 72.31 79 THR A CA 1
ATOM 628 C C . THR A 1 79 ? 7.291 -5.212 -29.116 1.00 72.31 79 THR A C 1
ATOM 630 O O . THR A 1 79 ? 6.432 -4.415 -28.720 1.00 72.31 79 THR A O 1
ATOM 633 N N . PRO A 1 80 ? 6.964 -6.202 -29.970 1.00 77.94 80 PRO A N 1
ATOM 634 C CA . PRO A 1 80 ? 5.590 -6.456 -30.425 1.00 77.94 80 PRO A CA 1
ATOM 635 C C . PRO A 1 80 ? 4.566 -6.538 -29.279 1.00 77.94 80 PRO A C 1
ATOM 637 O O . PRO A 1 80 ? 3.416 -6.128 -29.425 1.00 77.94 80 PRO A O 1
ATOM 640 N N . GLN A 1 81 ? 5.001 -7.016 -28.113 1.00 74.94 81 GLN A N 1
ATOM 641 C CA . GLN A 1 81 ? 4.213 -7.123 -26.891 1.00 74.94 81 GLN A CA 1
ATOM 642 C C . GLN A 1 81 ? 3.848 -5.748 -26.317 1.00 74.94 81 GLN A C 1
ATOM 644 O O . GLN A 1 81 ? 2.711 -5.542 -25.895 1.00 74.94 81 GLN A O 1
ATOM 649 N N . VAL A 1 82 ? 4.778 -4.790 -26.338 1.00 79.06 82 VAL A N 1
ATOM 650 C CA . VAL A 1 82 ? 4.543 -3.419 -25.866 1.00 79.06 82 VAL A CA 1
ATOM 651 C C . VAL A 1 82 ? 3.609 -2.671 -26.815 1.00 79.06 82 VAL A C 1
ATOM 653 O O . VAL A 1 82 ? 2.680 -2.009 -26.355 1.00 79.06 82 VAL A O 1
ATOM 656 N N . TYR A 1 83 ? 3.759 -2.851 -28.131 1.00 81.69 83 TYR A N 1
ATOM 657 C CA . TYR A 1 83 ? 2.780 -2.341 -29.098 1.00 81.69 83 TYR A CA 1
ATOM 658 C C . TYR A 1 83 ? 1.386 -2.934 -28.867 1.00 81.69 83 TYR A C 1
ATOM 660 O O . TYR A 1 83 ? 0.400 -2.198 -28.857 1.00 81.69 83 TYR A O 1
ATOM 668 N N . GLY A 1 84 ? 1.299 -4.243 -28.606 1.00 88.31 84 GLY A N 1
ATOM 669 C CA . GLY A 1 84 ? 0.049 -4.904 -28.234 1.00 88.31 84 GLY A CA 1
ATOM 670 C C . GLY A 1 84 ? -0.576 -4.308 -26.970 1.00 88.31 84 GLY A C 1
ATOM 671 O O . GLY A 1 84 ? -1.769 -4.014 -26.961 1.00 88.31 84 GLY A O 1
ATOM 672 N N . ALA A 1 85 ? 0.229 -4.049 -25.936 1.00 82.06 85 ALA A N 1
ATOM 673 C CA . ALA A 1 85 ? -0.229 -3.425 -24.696 1.00 82.06 85 ALA A CA 1
ATOM 674 C C . ALA A 1 85 ? -0.753 -1.994 -24.918 1.00 82.06 85 ALA A C 1
ATOM 676 O O . ALA A 1 85 ? -1.814 -1.651 -24.398 1.00 82.06 85 ALA A O 1
ATOM 677 N N . PHE A 1 86 ? -0.075 -1.177 -25.733 1.00 86.50 86 PHE A N 1
ATOM 678 C CA . PHE A 1 86 ? -0.542 0.171 -26.076 1.00 86.50 86 PHE A CA 1
ATOM 679 C C . PHE A 1 86 ? -1.820 0.164 -26.922 1.00 86.50 86 PHE A C 1
ATOM 681 O O . PHE A 1 86 ? -2.710 0.978 -26.677 1.00 86.50 86 PHE A O 1
ATOM 688 N N . ILE A 1 87 ? -1.954 -0.767 -27.872 1.00 91.25 87 ILE A N 1
ATOM 689 C CA . ILE A 1 87 ? -3.186 -0.943 -28.658 1.00 91.25 87 ILE A CA 1
ATOM 690 C C . ILE A 1 87 ? -4.342 -1.348 -27.743 1.00 91.25 87 ILE A C 1
ATOM 692 O O . ILE A 1 87 ? -5.431 -0.785 -27.844 1.00 91.25 87 ILE A 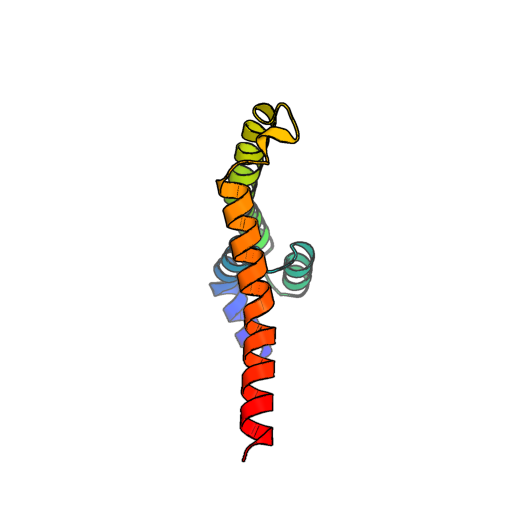O 1
ATOM 696 N N . LEU A 1 88 ? -4.107 -2.284 -26.821 1.00 92.69 88 LEU A N 1
ATOM 697 C CA . LEU A 1 88 ? -5.113 -2.732 -25.863 1.00 92.69 88 LEU A CA 1
ATOM 698 C C . LEU A 1 88 ? -5.548 -1.585 -24.940 1.00 92.69 88 LEU A C 1
ATOM 700 O O . LEU A 1 88 ? -6.740 -1.380 -24.725 1.00 92.69 88 LEU A O 1
ATOM 704 N N . LEU A 1 89 ? -4.590 -0.800 -24.439 1.00 88.00 89 LEU A N 1
ATOM 705 C CA . LEU A 1 89 ? -4.848 0.379 -23.614 1.00 88.00 89 LEU A CA 1
ATOM 706 C C . LEU A 1 89 ? -5.664 1.431 -24.383 1.00 88.00 89 LEU A C 1
ATOM 708 O O . LEU A 1 89 ? -6.648 1.955 -23.862 1.00 88.00 89 LEU A O 1
ATOM 712 N N . GLY A 1 90 ? -5.294 1.699 -25.638 1.00 90.75 90 GLY A N 1
ATOM 713 C CA . GLY A 1 90 ? -6.037 2.582 -26.535 1.00 90.75 90 GLY A CA 1
ATOM 714 C C . GLY A 1 90 ? -7.460 2.083 -26.790 1.00 90.75 90 GLY A C 1
ATOM 715 O O . GLY A 1 90 ? -8.408 2.860 -26.707 1.00 90.75 90 GLY A O 1
ATOM 716 N N . ALA A 1 91 ? -7.639 0.778 -27.007 1.00 91.94 91 ALA A N 1
ATOM 717 C CA . ALA A 1 91 ? -8.956 0.170 -27.156 1.00 91.94 91 ALA A CA 1
ATOM 718 C C . ALA A 1 91 ? -9.801 0.352 -25.886 1.00 91.94 91 ALA A C 1
ATOM 720 O O . ALA A 1 91 ? -10.933 0.828 -25.974 1.00 91.94 91 ALA A O 1
ATOM 721 N N . PHE A 1 92 ? -9.241 0.074 -24.703 1.00 92.31 92 PHE A N 1
ATOM 722 C CA . PHE A 1 92 ? -9.923 0.290 -23.423 1.00 92.31 92 PHE A CA 1
ATOM 723 C C . PHE A 1 92 ? -10.330 1.748 -23.200 1.00 92.31 92 PHE A C 1
ATOM 725 O O . PHE A 1 92 ? -11.443 2.005 -22.741 1.00 92.31 92 PHE A O 1
ATOM 732 N N . ALA A 1 93 ? -9.476 2.704 -23.566 1.00 90.75 93 ALA A N 1
ATOM 733 C CA . ALA A 1 93 ? -9.785 4.128 -23.462 1.00 90.75 93 ALA A CA 1
ATOM 734 C C . ALA A 1 93 ? -10.936 4.559 -24.393 1.00 90.75 93 ALA A C 1
ATOM 736 O O . ALA A 1 93 ? -11.696 5.473 -24.068 1.00 90.75 93 ALA A O 1
ATOM 737 N N . VAL A 1 94 ? -11.099 3.889 -25.537 1.00 89.88 94 VAL A N 1
ATOM 738 C CA . VAL A 1 94 ? -12.108 4.222 -26.555 1.00 89.88 94 VAL A CA 1
ATOM 739 C C . VAL A 1 94 ? -13.480 3.588 -26.267 1.00 89.88 94 VAL A C 1
ATOM 741 O O . VAL A 1 94 ? -14.504 4.162 -26.648 1.00 89.88 94 VAL A O 1
ATOM 744 N N . ILE A 1 95 ? -13.543 2.466 -25.538 1.00 91.31 95 ILE A N 1
ATOM 745 C CA . ILE A 1 95 ? -14.798 1.799 -25.127 1.00 91.31 95 ILE A CA 1
ATOM 746 C C . ILE A 1 95 ? -15.836 2.762 -24.512 1.00 91.31 95 ILE A C 1
ATOM 748 O O . ILE A 1 95 ? -16.965 2.798 -25.012 1.00 91.31 95 ILE A O 1
ATOM 752 N N . PRO A 1 96 ? -15.520 3.567 -23.475 1.00 84.19 96 PRO A N 1
ATOM 753 C CA . PRO A 1 96 ? -16.510 4.456 -22.862 1.00 84.19 96 PRO A CA 1
ATOM 754 C C . PRO A 1 96 ? -16.997 5.553 -23.819 1.00 84.19 96 PRO A C 1
ATOM 756 O O . PRO A 1 96 ? -18.165 5.945 -23.766 1.00 84.19 96 PRO A O 1
ATOM 759 N N . VAL A 1 97 ? -16.137 6.014 -24.733 1.00 89.00 97 VAL A N 1
ATOM 760 C CA . VAL A 1 97 ? -16.486 7.025 -25.742 1.00 89.00 97 VAL A CA 1
ATOM 761 C C . VAL A 1 97 ? -17.451 6.444 -26.771 1.00 89.00 97 VAL A C 1
ATOM 763 O O . VAL A 1 97 ? -18.481 7.056 -27.051 1.00 89.00 97 VAL A O 1
ATOM 766 N N . ILE A 1 98 ? -17.164 5.249 -27.299 1.00 89.81 98 ILE A N 1
ATOM 767 C CA . ILE A 1 98 ? -18.052 4.558 -28.243 1.00 89.81 98 ILE A CA 1
ATOM 768 C C . ILE A 1 98 ? -19.392 4.252 -27.579 1.00 89.81 98 ILE A C 1
ATOM 770 O O . ILE A 1 98 ? -20.434 4.547 -28.158 1.00 89.81 98 ILE A O 1
ATOM 774 N N . TYR A 1 99 ? -19.380 3.721 -26.354 1.00 90.56 99 TYR A N 1
ATOM 775 C CA . TYR A 1 99 ? -20.601 3.410 -25.615 1.00 90.56 99 TYR A CA 1
ATOM 776 C C . TYR A 1 99 ? -21.501 4.641 -25.454 1.00 90.56 99 TYR A C 1
ATOM 778 O O . TYR A 1 99 ? -22.691 4.590 -25.777 1.00 90.56 99 TYR A O 1
ATOM 786 N N . LYS A 1 100 ? -20.926 5.773 -25.025 1.00 87.19 100 LYS A N 1
ATOM 787 C CA . LYS A 1 100 ? -21.663 7.033 -24.886 1.00 87.19 100 LYS A CA 1
ATOM 788 C C . LYS A 1 100 ? -22.230 7.501 -26.229 1.00 87.19 100 LYS A C 1
ATOM 790 O O . LYS A 1 100 ? -23.410 7.828 -26.308 1.00 87.19 100 LYS A O 1
ATOM 795 N N . LYS A 1 101 ? -21.427 7.450 -27.295 1.00 87.31 101 LYS A N 1
ATOM 796 C CA . LYS A 1 101 ? -21.830 7.889 -28.639 1.00 87.31 101 LYS A CA 1
ATOM 797 C C . LYS A 1 101 ? -22.954 7.026 -29.228 1.00 87.31 101 LYS A C 1
ATOM 799 O O . LYS A 1 101 ? -23.867 7.553 -29.855 1.00 87.31 101 LYS A O 1
ATOM 804 N N . VAL A 1 102 ? -22.915 5.710 -29.007 1.00 88.69 102 VAL A N 1
ATOM 805 C CA . VAL A 1 102 ? -23.961 4.772 -29.451 1.00 88.69 102 VAL A CA 1
ATOM 806 C C . VAL A 1 102 ? -25.259 4.988 -28.673 1.00 88.69 102 VAL A C 1
ATOM 808 O O . VAL A 1 102 ? -26.333 4.990 -29.277 1.00 88.69 102 VAL A O 1
ATOM 811 N N . LYS A 1 103 ? -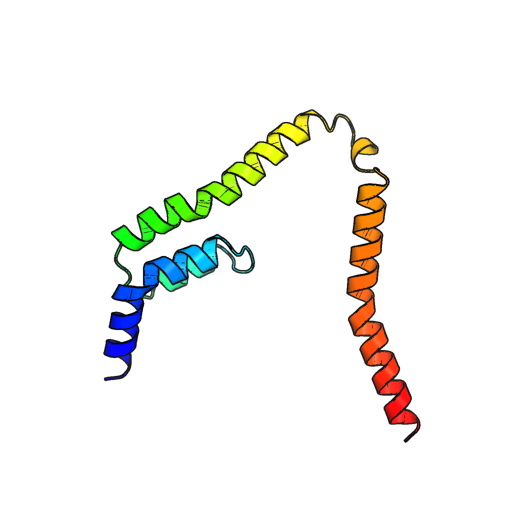25.177 5.215 -27.356 1.00 86.12 103 LYS A N 1
ATOM 812 C CA . LYS A 1 103 ? -26.349 5.532 -26.530 1.00 86.12 103 LYS A CA 1
ATOM 813 C C . LYS A 1 103 ? -27.015 6.837 -26.984 1.00 86.12 103 LYS A C 1
ATOM 815 O O . LYS A 1 103 ? -28.212 6.834 -27.252 1.00 86.12 103 LYS A O 1
ATOM 820 N N . GLU A 1 104 ? -26.237 7.903 -27.168 1.00 84.44 104 GLU A N 1
ATOM 821 C CA . GLU A 1 104 ? -26.734 9.201 -27.654 1.00 84.44 104 GLU A CA 1
ATOM 822 C C . GLU A 1 104 ? -27.355 9.106 -29.059 1.00 84.44 104 GLU A C 1
ATOM 824 O O . GLU A 1 104 ? -28.361 9.753 -29.342 1.00 84.44 104 GLU A O 1
ATOM 829 N N . PHE A 1 105 ? -26.798 8.276 -29.949 1.00 80.75 105 PHE A N 1
ATOM 830 C CA . PHE A 1 105 ? -27.362 8.059 -31.286 1.00 80.75 105 PHE A CA 1
ATOM 831 C C . PHE A 1 105 ? -28.697 7.300 -31.249 1.00 80.75 105 PHE A C 1
ATOM 833 O O . PHE A 1 105 ? -29.583 7.567 -32.059 1.00 80.75 105 PHE A O 1
ATOM 840 N N . LYS A 1 106 ? -28.858 6.369 -30.300 1.00 76.31 106 LYS A N 1
ATOM 841 C CA . LYS A 1 106 ? -30.101 5.611 -30.108 1.00 76.31 106 LYS A CA 1
ATOM 842 C C . LYS A 1 106 ? -31.205 6.474 -29.487 1.00 76.31 106 LYS A C 1
ATOM 844 O O . LYS A 1 106 ? -32.352 6.353 -29.897 1.00 76.31 106 LYS A O 1
ATOM 849 N N . GLU A 1 107 ? -30.852 7.368 -28.564 1.00 72.88 107 GLU A N 1
ATOM 850 C CA . GLU A 1 107 ? -31.783 8.318 -27.933 1.00 72.88 107 GLU A CA 1
ATOM 851 C C . GLU A 1 107 ? -32.239 9.433 -28.888 1.00 72.88 107 GLU A C 1
ATOM 853 O O . GLU A 1 107 ? -33.371 9.878 -28.788 1.00 72.88 107 GLU A O 1
ATOM 858 N N . ARG A 1 108 ? -31.414 9.849 -29.862 1.00 68.62 108 ARG A N 1
ATOM 859 C CA . ARG A 1 108 ? -31.811 10.833 -30.895 1.00 68.62 108 ARG A CA 1
ATOM 860 C C . ARG A 1 108 ? -32.760 10.288 -31.972 1.00 68.62 108 ARG A C 1
ATOM 862 O O . ARG A 1 108 ? -33.270 11.074 -32.765 1.00 68.62 108 ARG A O 1
ATOM 869 N N . LYS A 1 109 ? -32.915 8.964 -32.072 1.00 57.81 109 LYS A N 1
ATOM 870 C CA . LYS A 1 109 ? -33.735 8.286 -33.095 1.00 57.81 109 LYS A CA 1
ATOM 871 C C . LYS A 1 109 ? -35.049 7.716 -32.528 1.00 57.81 109 LYS A C 1
ATOM 873 O O . LYS A 1 109 ? -35.832 7.163 -33.297 1.00 57.81 109 LYS A O 1
ATOM 878 N N . SER A 1 110 ? -35.256 7.827 -31.213 1.00 51.34 110 SER A N 1
ATOM 879 C CA . SER A 1 110 ? -36.521 7.568 -30.507 1.00 51.34 110 SER A CA 1
ATOM 880 C C . SER A 1 110 ? -37.227 8.879 -30.193 1.00 51.34 110 SER A C 1
ATOM 882 O O . SER A 1 110 ? -38.439 8.783 -29.909 1.00 51.34 110 SER A O 1
#

Sequence (110 aa):
VRLAKFNDELDRNGAGYLLFMRFIPLFPFFLINLCAGLTNLKLRTFLWTTAVGILPGSLVFTYAGRQIREINSLGDIMTPQVYGAFILLGAFAVIPVIYKKVKEFKERKS

Foldseek 3Di:
DVLVVVLVCCAVCVLVVLLVPLQPVPDDPVVSVVVCVVGPHDPVSVVVSVVVSCVVVVVVVVVVVVCVVVCPDPVVCPDPVNVVVVVVVVVVVCVVVVVVVVVVVVVVVD

Radius of gyration: 22.24 Å; chains: 1; bounding box: 57×19×54 Å

Secondary structure (DSSP, 8-state):
-HHHHHHHHHHHHHHHHHHHHHHSTTS-HHHHHHHHHTTT--HHHHHHHHHHHHHHHHHHHHHHHHHHTT--SGGGG--HHHHHHHHHHHHHHHHHHHHHHHHHHHHTT-